Protein AF-A0A1V9W5W2-F1 (afdb_monomer_lite)

pLDDT: mean 71.21, std 18.18, range [30.66, 94.5]

Structure (mmCIF, N/CA/C/O backbone):
data_AF-A0A1V9W5W2-F1
#
_entry.id   AF-A0A1V9W5W2-F1
#
loop_
_atom_site.group_PDB
_atom_site.id
_atom_site.type_symbol
_atom_site.label_atom_id
_atom_site.label_alt_id
_atom_site.label_comp_id
_atom_site.label_asym_id
_atom_site.label_entity_id
_atom_site.label_seq_id
_atom_site.pdbx_PDB_ins_code
_atom_site.Cartn_x
_atom_site.Cartn_y
_atom_site.Cartn_z
_atom_site.occupancy
_atom_site.B_iso_or_equiv
_atom_site.auth_seq_id
_atom_site.auth_comp_id
_atom_site.auth_asym_id
_atom_site.auth_atom_id
_atom_site.pdbx_PDB_model_num
ATOM 1 N N . LYS A 1 1 ? -8.951 -20.484 -15.168 1.00 40.19 1 LYS A N 1
ATOM 2 C CA . LYS A 1 1 ? -9.036 -19.098 -14.652 1.00 40.19 1 LYS A CA 1
ATOM 3 C C . LYS A 1 1 ? -7.764 -18.904 -13.852 1.00 40.19 1 LYS A C 1
ATOM 5 O O . LYS A 1 1 ? -7.570 -19.690 -12.942 1.00 40.19 1 LYS A O 1
ATOM 10 N N . ILE A 1 2 ? -6.865 -18.022 -14.279 1.00 30.66 2 ILE A N 1
ATOM 11 C CA . ILE A 1 2 ? -5.652 -17.727 -13.509 1.00 30.66 2 ILE A CA 1
ATOM 12 C C . ILE A 1 2 ? -6.111 -16.746 -12.433 1.00 30.66 2 ILE A C 1
ATOM 14 O O . ILE A 1 2 ? -6.513 -15.629 -12.756 1.00 30.66 2 ILE A O 1
ATOM 18 N N . GLU A 1 3 ? -6.234 -17.235 -11.204 1.00 37.56 3 GLU A N 1
ATOM 19 C CA . GLU A 1 3 ? -6.438 -16.393 -10.030 1.00 37.56 3 GLU A CA 1
ATOM 20 C C . GLU A 1 3 ? -5.098 -15.707 -9.777 1.00 37.56 3 GLU A C 1
ATOM 22 O O . GLU A 1 3 ? -4.094 -16.379 -9.567 1.00 37.56 3 GLU A O 1
ATOM 27 N N . ASN A 1 4 ? -5.052 -14.383 -9.934 1.00 35.22 4 ASN A N 1
ATOM 28 C CA . ASN A 1 4 ? -3.855 -13.619 -9.606 1.00 35.22 4 ASN A CA 1
ATOM 29 C C . ASN A 1 4 ? -3.662 -13.718 -8.088 1.00 35.22 4 ASN A C 1
ATOM 31 O O . ASN A 1 4 ? -4.513 -13.227 -7.346 1.00 35.22 4 ASN A O 1
ATOM 35 N N . GLU A 1 5 ? -2.587 -14.379 -7.655 1.00 39.69 5 GLU A N 1
ATOM 36 C CA . GLU A 1 5 ? -2.135 -14.389 -6.262 1.00 39.69 5 GLU A CA 1
ATOM 37 C C . GLU A 1 5 ? -1.922 -12.948 -5.790 1.00 39.69 5 GLU A C 1
ATOM 39 O O . GLU A 1 5 ? -1.398 -12.105 -6.524 1.00 39.69 5 GLU A O 1
ATOM 44 N N . VAL A 1 6 ? -2.402 -12.649 -4.585 1.00 38.34 6 VAL A N 1
ATOM 45 C CA . VAL A 1 6 ? -2.363 -11.306 -4.015 1.00 38.34 6 VAL A CA 1
ATOM 46 C C . VAL A 1 6 ? -1.529 -11.340 -2.738 1.00 38.34 6 VAL A C 1
ATOM 48 O O . VAL A 1 6 ? -1.935 -11.953 -1.753 1.00 38.34 6 VAL A O 1
ATOM 51 N N . ASP A 1 7 ? -0.377 -10.670 -2.753 1.00 38.88 7 ASP A N 1
ATOM 52 C CA . ASP A 1 7 ? 0.564 -10.659 -1.630 1.00 38.88 7 ASP A CA 1
ATOM 53 C C . ASP A 1 7 ? 0.153 -9.646 -0.535 1.00 38.88 7 ASP A C 1
ATOM 55 O O . ASP A 1 7 ? -0.179 -8.493 -0.844 1.00 38.88 7 ASP A O 1
ATOM 59 N N . PRO A 1 8 ? 0.178 -10.024 0.758 1.00 35.69 8 PRO A N 1
ATOM 60 C CA . PRO A 1 8 ? -0.113 -9.119 1.871 1.00 35.69 8 PRO A CA 1
ATOM 61 C C . PRO A 1 8 ? 1.013 -8.151 2.232 1.00 35.69 8 PRO A C 1
ATOM 63 O O . PRO A 1 8 ? 2.184 -8.521 2.250 1.00 35.69 8 PRO A O 1
ATOM 66 N N . LEU A 1 9 ? 0.645 -6.935 2.656 1.00 55.38 9 LEU A N 1
ATOM 67 C CA . LEU A 1 9 ? 1.585 -5.907 3.121 1.00 55.38 9 LEU A CA 1
ATOM 68 C C . LEU A 1 9 ? 1.220 -5.355 4.489 1.00 55.38 9 LEU A C 1
ATOM 70 O O . LEU A 1 9 ? 0.064 -5.040 4.725 1.00 55.38 9 LEU A O 1
ATOM 74 N N . LEU A 1 10 ? 2.217 -5.129 5.342 1.00 43.12 10 LEU A N 1
ATOM 75 C CA . LEU A 1 10 ? 2.071 -4.611 6.706 1.00 43.12 10 LEU A CA 1
ATOM 76 C C . LEU A 1 10 ? 1.901 -3.081 6.752 1.00 43.12 10 LEU A C 1
ATOM 78 O O . LEU A 1 10 ? 2.676 -2.372 6.111 1.00 43.12 10 LEU A O 1
ATOM 82 N N . ILE A 1 11 ? 0.966 -2.566 7.562 1.00 47.69 11 ILE A N 1
ATOM 83 C CA . ILE A 1 11 ? 0.849 -1.132 7.886 1.00 47.69 11 ILE A CA 1
ATOM 84 C C . ILE A 1 11 ? 1.257 -0.872 9.345 1.00 47.69 11 ILE A C 1
ATOM 86 O O . ILE A 1 11 ? 0.614 -1.380 10.268 1.00 47.69 11 ILE A O 1
ATOM 90 N N . ILE A 1 12 ? 2.262 -0.013 9.551 1.00 45.22 12 ILE A N 1
ATOM 91 C CA . ILE A 1 12 ? 2.704 0.451 10.881 1.00 45.22 12 ILE A CA 1
ATOM 92 C C . ILE A 1 12 ? 2.407 1.952 11.040 1.00 45.22 12 ILE A C 1
ATOM 94 O O . ILE A 1 12 ? 2.628 2.731 10.109 1.00 45.22 12 ILE A O 1
ATOM 98 N N . ASP A 1 13 ? 1.935 2.353 12.225 1.00 39.09 13 ASP A N 1
ATOM 99 C CA . ASP A 1 13 ? 1.782 3.763 12.607 1.00 39.09 13 ASP A CA 1
ATOM 100 C C . ASP A 1 13 ? 3.154 4.430 12.800 1.00 39.09 13 ASP A C 1
ATOM 102 O O . ASP A 1 13 ? 3.980 3.963 13.588 1.00 39.09 13 ASP A O 1
ATOM 106 N N . SER A 1 14 ? 3.377 5.560 12.124 1.00 44.78 14 SER A N 1
ATOM 107 C CA . SER A 1 14 ? 4.511 6.452 12.381 1.00 44.78 14 SER A CA 1
ATOM 108 C C . SER A 1 14 ? 4.102 7.605 13.321 1.00 44.78 14 SER A C 1
ATOM 110 O O . SER A 1 14 ? 2.976 8.109 13.220 1.00 44.78 14 SER A O 1
ATOM 112 N N . PRO A 1 15 ? 5.009 8.088 14.200 1.00 48.03 15 PRO A N 1
ATOM 113 C CA . PRO A 1 15 ? 4.801 9.296 15.012 1.00 48.03 15 PRO A CA 1
ATOM 114 C C . PRO A 1 15 ? 4.407 10.541 14.196 1.00 48.03 15 PRO A C 1
ATOM 116 O O . PRO A 1 15 ? 3.811 11.476 14.732 1.00 48.03 15 PRO A O 1
ATOM 119 N N . ASP A 1 16 ? 4.683 10.532 12.892 1.00 56.94 16 ASP A N 1
ATOM 120 C CA . ASP A 1 16 ? 4.574 11.681 11.996 1.00 56.94 16 ASP A CA 1
ATOM 121 C C . ASP A 1 16 ? 3.221 11.747 11.253 1.00 56.94 16 ASP A C 1
ATOM 123 O O . ASP A 1 16 ? 3.095 12.448 10.251 1.00 56.94 16 ASP A O 1
ATOM 127 N N . LYS A 1 17 ? 2.189 11.026 11.729 1.00 56.44 17 LYS A N 1
ATOM 128 C CA . LYS A 1 17 ? 0.846 10.915 11.105 1.00 56.44 17 LYS A CA 1
ATOM 129 C C . LYS A 1 17 ? 0.844 10.303 9.695 1.00 56.44 17 LYS A C 1
ATOM 131 O O . LYS A 1 17 ? -0.052 10.588 8.900 1.00 56.44 17 LYS A O 1
ATOM 136 N N . THR A 1 18 ? 1.825 9.461 9.389 1.00 46.34 18 THR A N 1
ATOM 137 C CA . THR A 1 18 ? 1.936 8.735 8.115 1.00 46.34 18 THR A CA 1
ATOM 138 C C . THR A 1 18 ? 1.890 7.224 8.352 1.00 46.34 18 THR A C 1
ATOM 140 O O . THR A 1 18 ? 2.148 6.752 9.459 1.00 46.34 18 THR A O 1
ATOM 143 N N . LEU A 1 19 ? 1.513 6.465 7.322 1.00 49.94 19 LEU A N 1
ATOM 144 C CA . LEU A 1 19 ? 1.463 5.001 7.340 1.00 49.94 19 LEU A CA 1
ATOM 145 C C . LEU A 1 19 ? 2.585 4.460 6.446 1.00 49.94 19 LEU A C 1
ATOM 147 O O . LEU A 1 19 ? 2.662 4.862 5.287 1.00 49.94 19 LEU A O 1
ATOM 151 N N . SER A 1 20 ? 3.426 3.558 6.962 1.00 45.97 20 SER A N 1
ATOM 152 C CA . SER A 1 20 ? 4.524 2.936 6.197 1.00 45.97 20 SER A CA 1
ATOM 153 C C . SER A 1 20 ? 4.200 1.496 5.799 1.00 45.97 20 SER A C 1
ATOM 155 O O . SER A 1 20 ? 3.661 0.740 6.604 1.00 45.97 20 SER A O 1
ATOM 157 N N . ILE A 1 21 ? 4.578 1.125 4.569 1.00 53.25 21 ILE A N 1
ATOM 158 C CA . ILE A 1 21 ? 4.328 -0.180 3.935 1.00 53.25 21 ILE A CA 1
ATOM 159 C C . ILE A 1 21 ? 5.673 -0.867 3.661 1.00 53.25 21 ILE A C 1
ATOM 161 O O . ILE A 1 21 ? 6.525 -0.278 2.991 1.00 53.25 21 ILE A O 1
ATOM 165 N N . MET A 1 22 ? 5.880 -2.098 4.139 1.00 53.66 22 MET A N 1
ATOM 166 C CA . MET A 1 22 ? 7.047 -2.910 3.761 1.00 53.66 22 MET A CA 1
ATOM 167 C C . MET A 1 22 ? 6.788 -4.417 3.943 1.00 53.66 22 MET A C 1
ATOM 169 O O . MET A 1 22 ? 6.025 -4.792 4.825 1.00 53.66 22 MET A O 1
ATOM 173 N N . TYR A 1 23 ? 7.497 -5.223 3.138 1.00 50.81 23 TYR A N 1
ATOM 174 C CA . TYR A 1 23 ? 7.571 -6.694 3.022 1.00 50.81 23 TYR A CA 1
ATOM 175 C C . TYR A 1 23 ? 6.731 -7.303 1.893 1.00 50.81 23 TYR A C 1
ATOM 177 O O . TYR A 1 23 ? 5.530 -7.101 1.827 1.00 50.81 23 TYR A O 1
ATOM 185 N N . ILE A 1 24 ? 7.407 -8.059 1.022 1.00 51.31 24 ILE A N 1
ATOM 186 C CA . ILE A 1 24 ? 6.809 -9.011 0.078 1.00 51.31 24 ILE A CA 1
ATOM 187 C C . ILE A 1 24 ? 6.771 -10.346 0.824 1.00 51.31 24 ILE A C 1
ATOM 189 O O . ILE A 1 24 ? 7.815 -10.794 1.306 1.00 51.31 24 ILE A O 1
ATOM 193 N N . ALA A 1 25 ? 5.595 -10.948 0.973 1.00 52.47 25 ALA A N 1
ATOM 194 C CA . ALA A 1 25 ? 5.428 -12.221 1.662 1.00 52.47 25 ALA A CA 1
ATOM 195 C C . ALA A 1 25 ? 4.401 -13.079 0.923 1.00 52.47 25 ALA A C 1
ATOM 197 O O . ALA A 1 25 ? 3.361 -12.569 0.529 1.00 52.47 25 ALA A O 1
ATOM 198 N N . HIS A 1 26 ? 4.682 -14.374 0.783 1.00 52.69 26 HIS A N 1
ATOM 199 C CA . HIS A 1 26 ? 3.726 -15.364 0.285 1.00 52.69 26 HIS A CA 1
ATOM 200 C C . HIS A 1 26 ? 3.007 -16.021 1.469 1.00 52.69 26 HIS A C 1
ATOM 202 O O . HIS A 1 26 ? 3.627 -16.285 2.505 1.00 52.69 26 HIS A O 1
ATOM 208 N N . SER A 1 27 ? 1.702 -16.264 1.340 1.00 55.78 27 SER A N 1
ATOM 209 C CA . SER A 1 27 ? 0.910 -16.990 2.336 1.00 55.78 27 SER A CA 1
ATOM 210 C C . SER A 1 27 ? -0.127 -17.867 1.647 1.00 55.78 27 SER A C 1
ATOM 212 O O . SER A 1 27 ? -0.948 -17.373 0.883 1.00 55.78 27 SER A O 1
ATOM 214 N N . GLU A 1 28 ? -0.150 -19.158 1.984 1.00 57.28 28 GLU A N 1
ATOM 215 C CA . GLU A 1 28 ? -1.211 -20.079 1.545 1.00 57.28 28 GLU A CA 1
ATOM 216 C C . GLU A 1 28 ? -2.565 -19.799 2.227 1.00 57.28 28 GLU A C 1
ATOM 218 O O . GLU A 1 28 ? -3.605 -20.275 1.777 1.00 57.28 28 GLU A O 1
ATOM 223 N N . ASN A 1 29 ? -2.562 -19.031 3.322 1.00 66.94 29 ASN A N 1
ATOM 224 C CA . ASN A 1 29 ? -3.755 -18.680 4.092 1.00 66.94 29 ASN A CA 1
ATOM 225 C C . ASN A 1 29 ? -4.104 -17.195 3.951 1.00 66.94 29 ASN A C 1
ATOM 227 O O . ASN A 1 29 ? -3.228 -16.368 3.685 1.00 66.94 29 ASN A O 1
ATOM 231 N N . GLU A 1 30 ? -5.373 -16.855 4.208 1.00 64.50 30 GLU A N 1
ATOM 232 C CA . GLU A 1 30 ? -5.834 -15.465 4.206 1.00 64.50 30 GLU A CA 1
ATOM 233 C C . GLU A 1 30 ? -4.983 -14.615 5.173 1.00 64.50 30 GLU A C 1
ATOM 235 O O . GLU A 1 30 ? -4.817 -14.988 6.342 1.00 64.50 30 GLU A O 1
ATOM 240 N N . PRO A 1 31 ? -4.406 -13.495 4.709 1.00 65.44 31 PRO A N 1
ATOM 241 C CA . PRO A 1 31 ? -3.512 -12.701 5.533 1.00 65.44 31 PRO A CA 1
ATOM 242 C C . PRO A 1 31 ? -4.235 -12.089 6.732 1.00 65.44 31 PRO A C 1
ATOM 244 O O . PRO A 1 31 ? -5.203 -11.348 6.574 1.00 65.44 31 PRO A O 1
ATOM 247 N N . ASN A 1 32 ? -3.730 -12.349 7.937 1.00 59.91 32 ASN A N 1
ATOM 248 C CA . ASN A 1 32 ? -4.283 -11.793 9.169 1.00 59.91 32 ASN A CA 1
ATOM 249 C C . ASN A 1 32 ? -3.264 -10.845 9.826 1.00 59.91 32 ASN A C 1
ATOM 251 O O . ASN A 1 32 ? -2.149 -11.287 10.123 1.00 59.91 32 ASN A O 1
ATOM 255 N N . PRO A 1 33 ? -3.600 -9.565 10.074 1.00 63.22 33 PRO A N 1
ATOM 256 C CA . PRO A 1 33 ? -2.668 -8.650 10.718 1.00 63.22 33 PRO A CA 1
ATOM 257 C C . PRO A 1 33 ? -2.336 -9.122 12.147 1.00 63.22 33 PRO A C 1
ATOM 259 O O . PRO A 1 33 ? -3.219 -9.551 12.895 1.00 63.22 33 PRO A O 1
ATOM 262 N N . SER A 1 34 ? -1.058 -9.046 12.536 1.00 63.28 34 SER A N 1
ATOM 263 C CA . SER A 1 34 ? -0.625 -9.325 13.913 1.00 63.28 34 SER A CA 1
ATOM 264 C C . SER A 1 34 ? -1.090 -8.223 14.875 1.00 63.28 34 SER A C 1
ATOM 266 O O . SER A 1 34 ? -1.549 -7.164 14.450 1.00 63.28 34 SER A O 1
ATOM 268 N N . SER A 1 35 ? -0.936 -8.430 16.186 1.00 57.03 35 SER A N 1
ATOM 269 C CA . SER A 1 35 ? -1.365 -7.480 17.228 1.00 57.03 35 SER A CA 1
ATOM 270 C C . SER A 1 35 ? -0.723 -6.087 17.150 1.00 57.03 35 SER A C 1
ATOM 272 O O . SER A 1 35 ? -1.249 -5.148 17.735 1.00 57.03 35 SER A O 1
ATOM 274 N N . GLU A 1 36 ? 0.390 -5.933 16.433 1.00 57.34 36 GLU A N 1
ATOM 275 C CA . GLU A 1 36 ? 1.080 -4.645 16.245 1.00 57.34 36 GLU A CA 1
ATOM 276 C C . GLU A 1 36 ? 0.685 -3.942 14.935 1.00 57.34 36 GLU A C 1
ATOM 278 O O . GLU A 1 36 ? 1.054 -2.792 14.700 1.00 57.34 36 GLU A O 1
ATOM 283 N N . THR A 1 37 ? -0.076 -4.622 14.074 1.00 65.88 37 THR A N 1
ATOM 284 C CA . THR A 1 37 ? -0.415 -4.160 12.727 1.00 65.88 37 THR A CA 1
ATOM 285 C C . THR A 1 37 ? -1.882 -3.772 12.652 1.00 65.88 37 THR A C 1
ATOM 287 O O . THR A 1 37 ? -2.774 -4.583 12.889 1.00 65.88 37 THR A O 1
ATOM 290 N N . LYS A 1 38 ? -2.152 -2.524 12.260 1.00 73.75 38 LYS A N 1
ATOM 291 C CA . LYS A 1 38 ? -3.526 -1.995 12.200 1.00 73.75 38 LYS A CA 1
ATOM 292 C C . LYS A 1 38 ? -4.287 -2.404 10.942 1.00 73.75 38 LYS A C 1
ATOM 294 O O . LYS A 1 38 ? -5.519 -2.372 10.919 1.00 73.75 38 LYS A O 1
ATOM 299 N N . GLY A 1 39 ? -3.565 -2.800 9.904 1.00 79.81 39 GLY A N 1
ATOM 300 C CA . GLY A 1 39 ? -4.149 -3.361 8.701 1.00 79.81 39 GLY A CA 1
ATOM 301 C C . GLY A 1 39 ? -3.104 -3.817 7.700 1.00 79.81 39 GLY A C 1
ATOM 302 O O . GLY A 1 39 ? -1.913 -3.554 7.865 1.00 79.81 39 GLY A O 1
ATOM 303 N N . LEU A 1 40 ? -3.581 -4.493 6.664 1.00 82.31 40 LEU A N 1
ATOM 304 C CA . LEU A 1 40 ? -2.810 -4.919 5.519 1.00 82.31 40 LEU A CA 1
ATOM 305 C C . LEU A 1 40 ? -3.367 -4.282 4.252 1.00 82.31 40 LEU A C 1
ATOM 307 O O . LEU A 1 40 ? -4.585 -4.254 4.069 1.00 82.31 40 LEU A O 1
ATOM 311 N N . LEU A 1 41 ? -2.486 -3.800 3.378 1.00 85.81 41 LEU A N 1
ATOM 312 C CA . LEU A 1 41 ? -2.843 -3.495 1.990 1.00 85.81 41 LEU A CA 1
ATOM 313 C C . LEU A 1 41 ? -2.334 -4.623 1.110 1.00 85.81 41 LEU A C 1
ATOM 315 O O . LEU A 1 41 ? -1.286 -5.196 1.376 1.00 85.81 41 LEU A O 1
ATOM 319 N N . LEU A 1 42 ? -3.075 -4.944 0.069 1.00 84.56 42 LEU A N 1
ATOM 320 C CA . LEU A 1 42 ? -2.730 -6.000 -0.862 1.00 84.56 42 LEU A CA 1
ATOM 321 C C . LEU A 1 42 ? -2.512 -5.339 -2.222 1.00 84.56 42 LEU A C 1
ATOM 323 O O . LEU A 1 42 ? -3.473 -4.987 -2.907 1.00 84.56 42 LEU A O 1
ATOM 327 N N . LEU A 1 43 ? -1.251 -5.062 -2.564 1.00 86.19 43 LEU A N 1
ATOM 328 C CA . LEU A 1 43 ? -0.927 -4.218 -3.716 1.00 86.19 43 LEU A CA 1
ATOM 329 C C . LEU A 1 43 ? -0.548 -5.050 -4.932 1.00 86.19 43 LEU A C 1
ATOM 331 O O . LEU A 1 43 ? 0.440 -5.779 -4.937 1.00 86.19 43 LEU A O 1
ATOM 335 N N . SER A 1 44 ? -1.275 -4.819 -6.015 1.00 84.62 44 SER A N 1
ATOM 336 C CA . SER A 1 44 ? -0.809 -5.145 -7.354 1.00 84.62 44 SER A CA 1
ATOM 337 C C . SER A 1 44 ? 0.299 -4.184 -7.806 1.00 84.62 44 SER A C 1
ATOM 339 O O . SER A 1 44 ? 0.472 -3.087 -7.267 1.00 84.62 44 SER A O 1
ATOM 341 N N . VAL A 1 45 ? 0.996 -4.533 -8.890 1.00 82.69 45 VAL A N 1
ATOM 342 C CA . VAL A 1 45 ? 1.965 -3.637 -9.553 1.00 82.69 45 VAL A CA 1
ATOM 343 C C . VAL A 1 45 ? 1.340 -2.279 -9.909 1.00 82.69 45 VAL A C 1
ATOM 345 O O . VAL A 1 45 ? 1.983 -1.238 -9.758 1.00 82.69 45 VAL A O 1
ATOM 348 N N . SER A 1 46 ? 0.073 -2.262 -10.340 1.00 85.94 46 SER A N 1
ATOM 349 C CA . SER A 1 46 ? -0.660 -1.020 -10.615 1.00 85.94 46 SER A CA 1
ATOM 350 C C . SER A 1 46 ? -0.899 -0.183 -9.362 1.00 85.94 46 SER A C 1
ATOM 352 O O . SER A 1 46 ? -0.781 1.041 -9.427 1.00 85.94 46 SER A O 1
ATOM 354 N N . ASP A 1 47 ? -1.182 -0.818 -8.225 1.00 89.88 47 ASP A N 1
ATOM 355 C CA . ASP A 1 47 ? -1.402 -0.103 -6.969 1.00 89.88 47 ASP A CA 1
ATOM 356 C C . ASP A 1 47 ? -0.102 0.511 -6.446 1.00 89.88 47 ASP A C 1
ATOM 358 O O . ASP A 1 47 ? -0.090 1.673 -6.041 1.00 89.88 47 ASP A O 1
ATOM 362 N N . ILE A 1 48 ? 1.012 -0.227 -6.540 1.00 87.31 48 ILE A N 1
ATOM 363 C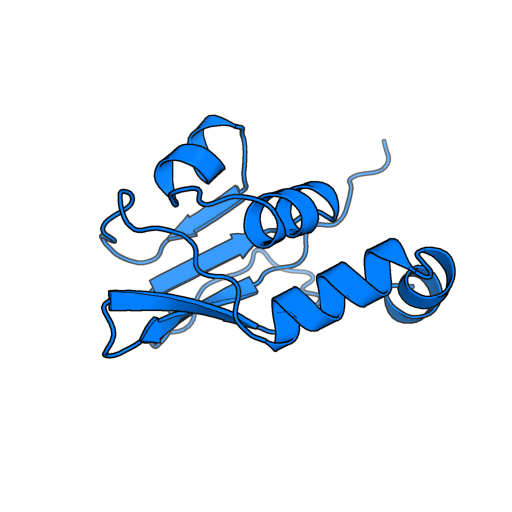 CA . ILE A 1 48 ? 2.353 0.284 -6.220 1.00 87.31 48 ILE A CA 1
ATOM 364 C C . ILE A 1 48 ? 2.655 1.511 -7.084 1.00 87.31 48 ILE A C 1
ATOM 366 O O . ILE A 1 48 ? 3.045 2.560 -6.570 1.00 87.31 48 ILE A O 1
ATOM 370 N N . SER A 1 49 ? 2.425 1.415 -8.399 1.00 87.56 49 SER A N 1
ATOM 371 C CA . SER A 1 49 ? 2.638 2.544 -9.306 1.00 87.56 49 SER A CA 1
ATOM 372 C C . SER A 1 49 ? 1.779 3.750 -8.931 1.00 87.56 49 SER A C 1
ATOM 374 O O . SER A 1 49 ? 2.246 4.883 -9.049 1.00 87.56 49 SER A O 1
ATOM 376 N N . LEU A 1 50 ? 0.533 3.542 -8.510 1.00 90.25 50 LEU A N 1
ATOM 377 C CA . LEU A 1 50 ? -0.361 4.626 -8.124 1.00 90.25 50 LEU A CA 1
ATOM 378 C C . LEU A 1 50 ? 0.110 5.314 -6.838 1.00 90.25 50 LEU A C 1
ATOM 380 O O . LEU A 1 50 ? 0.324 6.525 -6.855 1.00 90.25 50 LEU A O 1
ATOM 384 N N . ILE A 1 51 ? 0.312 4.545 -5.764 1.00 91.00 51 ILE A N 1
ATOM 385 C CA . ILE A 1 51 ? 0.720 5.058 -4.447 1.00 91.00 51 ILE A CA 1
ATOM 386 C C . ILE A 1 51 ? 2.070 5.780 -4.540 1.00 91.00 51 ILE A C 1
ATOM 388 O O . ILE A 1 51 ? 2.278 6.803 -3.897 1.00 91.00 51 ILE A O 1
ATOM 392 N N . CYS A 1 52 ? 2.990 5.291 -5.376 1.00 90.69 52 CYS A N 1
ATOM 393 C CA . CYS A 1 52 ? 4.304 5.909 -5.549 1.00 90.69 52 CYS A CA 1
ATOM 394 C C . CYS A 1 52 ? 4.336 7.100 -6.517 1.00 90.69 52 CYS A C 1
ATOM 396 O O . CYS A 1 52 ? 5.380 7.740 -6.633 1.00 90.69 52 CYS A O 1
ATOM 398 N N . SER A 1 53 ? 3.252 7.393 -7.242 1.00 89.50 53 SER A N 1
ATOM 399 C CA . SER A 1 53 ? 3.222 8.490 -8.226 1.00 89.50 53 SER A CA 1
ATOM 400 C C . SER A 1 53 ? 2.256 9.617 -7.883 1.00 89.50 53 SER A C 1
ATOM 402 O O . SER A 1 53 ? 2.345 10.686 -8.489 1.00 89.50 53 SER A O 1
ATOM 404 N N . LYS A 1 54 ? 1.329 9.396 -6.946 1.00 91.12 54 LYS A N 1
ATOM 405 C CA . LYS A 1 54 ? 0.283 10.352 -6.582 1.00 91.12 54 LYS A CA 1
ATOM 406 C C . LYS A 1 54 ? 0.008 10.307 -5.088 1.00 91.12 54 LYS A C 1
ATOM 408 O O . LYS A 1 54 ? 0.052 9.246 -4.476 1.00 91.12 54 LYS A O 1
ATOM 413 N N . GLU A 1 55 ? -0.366 11.452 -4.533 1.00 91.31 55 GLU A N 1
ATOM 414 C CA . GLU A 1 55 ? -0.955 11.511 -3.199 1.00 91.31 55 GLU A CA 1
ATOM 415 C C . GLU A 1 55 ? -2.384 10.965 -3.268 1.00 91.31 55 GLU A C 1
ATOM 417 O O . GLU A 1 55 ? -3.251 11.548 -3.923 1.00 91.31 55 GLU A O 1
ATOM 422 N N . ILE A 1 56 ? -2.617 9.823 -2.623 1.00 93.00 56 ILE A N 1
ATOM 423 C CA . ILE A 1 56 ? -3.942 9.212 -2.491 1.00 93.00 56 ILE A CA 1
ATOM 424 C C . ILE A 1 56 ? -4.199 8.869 -1.029 1.00 93.00 56 ILE A C 1
ATOM 426 O O . ILE A 1 56 ? -3.268 8.548 -0.287 1.00 93.00 56 ILE A O 1
ATOM 430 N N . THR A 1 57 ? -5.458 8.898 -0.610 1.00 92.38 57 THR A N 1
ATOM 431 C CA . THR A 1 57 ? -5.846 8.428 0.723 1.00 92.38 57 THR A CA 1
ATOM 432 C C . THR A 1 57 ? -6.106 6.922 0.740 1.00 92.38 57 THR A C 1
ATOM 434 O O . THR A 1 57 ? -6.315 6.293 -0.303 1.00 92.38 57 THR A O 1
ATOM 437 N N . LEU A 1 58 ? -6.163 6.326 1.936 1.00 90.00 58 LEU A N 1
ATOM 438 C CA . LEU A 1 58 ? -6.636 4.944 2.090 1.00 90.00 58 LEU A CA 1
ATOM 439 C C . LEU A 1 58 ? -8.068 4.780 1.549 1.00 90.00 58 LEU A C 1
ATOM 441 O O . LEU A 1 58 ? -8.410 3.743 0.981 1.00 90.00 58 LEU A O 1
ATOM 445 N N . ASN A 1 59 ? -8.910 5.804 1.697 1.00 93.19 59 ASN A N 1
ATOM 446 C CA . ASN A 1 59 ? -10.268 5.789 1.171 1.00 93.19 59 ASN A CA 1
ATOM 447 C C . ASN A 1 59 ? -10.288 5.797 -0.367 1.00 93.19 59 ASN A C 1
ATOM 449 O O . ASN A 1 59 ? -11.076 5.068 -0.966 1.00 93.19 59 ASN A O 1
ATOM 453 N N . ASP A 1 60 ? -9.406 6.566 -1.009 1.00 94.50 60 ASP A N 1
ATOM 454 C CA . ASP A 1 60 ? -9.276 6.574 -2.472 1.00 94.50 60 ASP A CA 1
ATOM 455 C C . ASP A 1 60 ? -8.846 5.204 -2.993 1.00 94.50 60 ASP A C 1
ATOM 457 O O . ASP A 1 60 ? -9.485 4.672 -3.900 1.00 94.50 60 ASP A O 1
ATOM 461 N N . TYR A 1 61 ? -7.838 4.598 -2.354 1.00 92.19 61 TYR A N 1
ATOM 462 C CA . TYR A 1 61 ? -7.363 3.251 -2.676 1.00 92.19 61 TYR A CA 1
ATOM 463 C C . TYR A 1 61 ? -8.476 2.192 -2.579 1.00 92.19 61 TYR A C 1
ATOM 465 O O . TYR A 1 61 ? -8.637 1.370 -3.479 1.00 92.19 61 TYR A O 1
ATOM 473 N N . ILE A 1 62 ? -9.306 2.236 -1.533 1.00 91.88 62 ILE A N 1
ATOM 474 C CA . ILE A 1 62 ? -10.426 1.293 -1.379 1.00 91.88 62 ILE A CA 1
ATOM 475 C C . ILE A 1 62 ? -11.525 1.560 -2.422 1.00 91.88 62 ILE A C 1
ATOM 477 O O . ILE A 1 62 ? -12.072 0.621 -3.000 1.00 91.88 62 ILE A O 1
ATOM 481 N N . LYS A 1 63 ? -11.853 2.830 -2.705 1.00 94.19 63 LYS A N 1
ATOM 482 C CA . LYS A 1 63 ? -12.916 3.205 -3.661 1.00 94.19 63 LYS A CA 1
ATOM 483 C C . LYS A 1 63 ? -12.639 2.746 -5.089 1.00 94.19 63 LYS A C 1
ATOM 485 O O . LYS A 1 63 ? -13.582 2.466 -5.822 1.00 94.19 63 LYS A O 1
ATOM 490 N N . GLN A 1 64 ? -11.372 2.664 -5.481 1.00 90.62 64 GLN A N 1
ATOM 491 C CA . GLN A 1 64 ? -10.965 2.155 -6.794 1.00 90.62 64 GLN A CA 1
ATOM 492 C C . GLN A 1 64 ? -10.842 0.620 -6.849 1.00 90.62 64 GLN A C 1
ATOM 494 O O . GLN A 1 64 ? -10.396 0.088 -7.862 1.00 90.62 64 GLN A O 1
ATOM 499 N N . GLY A 1 65 ? -11.234 -0.092 -5.786 1.00 90.75 65 GLY A N 1
ATOM 500 C CA . GLY A 1 65 ? -11.208 -1.556 -5.724 1.00 90.75 65 GLY A CA 1
ATOM 501 C C . GLY A 1 65 ? -9.947 -2.156 -5.100 1.00 90.75 65 GLY A C 1
ATOM 502 O O . GLY A 1 65 ? -9.758 -3.365 -5.194 1.00 90.75 65 GLY A O 1
ATOM 503 N N . GLY A 1 66 ? -9.099 -1.344 -4.463 1.00 89.38 66 GLY A N 1
ATOM 504 C CA . GLY A 1 66 ? -7.947 -1.821 -3.707 1.00 89.38 66 GLY A CA 1
ATOM 505 C C . GLY A 1 66 ? -8.349 -2.695 -2.516 1.00 89.38 66 GLY A C 1
ATOM 506 O O . GLY A 1 66 ? -9.359 -2.446 -1.849 1.00 89.38 66 GLY A O 1
ATOM 507 N N . MET A 1 67 ? -7.549 -3.722 -2.239 1.00 89.19 67 MET A N 1
ATOM 508 C CA . MET A 1 67 ? -7.801 -4.685 -1.171 1.00 89.19 67 MET A CA 1
ATOM 509 C C . MET A 1 67 ? -7.098 -4.256 0.120 1.00 89.19 67 MET A C 1
ATOM 511 O O . MET A 1 67 ? -5.877 -4.123 0.177 1.00 89.19 67 MET A O 1
ATOM 515 N N . ALA A 1 68 ? -7.886 -4.049 1.176 1.00 87.81 68 ALA A N 1
ATOM 516 C CA . ALA A 1 68 ? -7.390 -3.687 2.497 1.00 87.81 68 ALA A CA 1
ATOM 517 C C . ALA A 1 68 ? -8.059 -4.544 3.581 1.00 87.81 68 ALA A C 1
ATOM 519 O O . ALA A 1 68 ? -9.288 -4.585 3.669 1.00 87.81 68 ALA A O 1
ATOM 520 N N . ILE A 1 69 ? -7.257 -5.178 4.434 1.00 85.94 69 ILE A N 1
ATOM 521 C CA . ILE A 1 69 ? -7.704 -5.965 5.591 1.00 85.94 69 ILE A CA 1
ATOM 522 C C . ILE A 1 69 ? -7.385 -5.150 6.842 1.00 85.94 69 ILE A C 1
ATOM 524 O O . ILE A 1 69 ? -6.222 -4.912 7.133 1.00 85.94 69 ILE A O 1
ATOM 528 N N . LEU A 1 70 ? -8.387 -4.670 7.578 1.00 83.88 70 LEU A N 1
ATOM 529 C CA . LEU A 1 70 ? -8.179 -3.759 8.713 1.00 83.88 70 LEU A CA 1
ATOM 530 C C . LEU A 1 70 ? -8.603 -4.431 10.023 1.00 83.88 70 LEU A C 1
ATOM 532 O O . LEU A 1 70 ? -9.727 -4.921 10.109 1.00 83.88 70 LEU A O 1
ATOM 536 N N . ASN A 1 71 ? -7.744 -4.394 11.047 1.00 73.88 71 ASN A N 1
ATOM 537 C CA . ASN A 1 71 ? -8.037 -4.976 12.366 1.00 73.88 71 ASN A CA 1
ATOM 538 C C . ASN A 1 71 ? -8.690 -3.983 13.336 1.00 73.88 71 ASN A C 1
ATOM 540 O O . ASN A 1 71 ? -9.347 -4.390 14.291 1.00 73.88 71 ASN A O 1
ATOM 544 N N . GLU A 1 72 ? -8.544 -2.678 13.097 1.00 71.31 72 GLU A N 1
ATOM 545 C CA . GLU A 1 72 ? -9.077 -1.631 13.970 1.00 71.31 72 GLU A CA 1
ATOM 546 C C . GLU A 1 72 ? -9.642 -0.442 13.180 1.00 71.31 72 GLU A C 1
ATOM 548 O O . GLU A 1 72 ? -9.463 -0.307 11.965 1.00 71.31 72 GLU A O 1
ATOM 553 N N . LYS A 1 73 ? -10.327 0.470 13.885 1.00 73.88 73 LYS A N 1
ATOM 554 C CA . LYS A 1 73 ? -10.738 1.755 13.308 1.00 73.88 73 LYS A CA 1
ATOM 555 C C . LYS A 1 73 ? -9.502 2.600 12.995 1.00 73.88 73 LYS A C 1
ATOM 557 O O . LYS A 1 73 ? -8.852 3.119 13.895 1.00 73.88 73 LYS A O 1
ATOM 562 N N . MET A 1 74 ? -9.246 2.795 11.707 1.00 77.56 74 MET A N 1
ATOM 563 C CA . MET A 1 74 ? -8.200 3.674 11.186 1.00 77.56 74 MET A CA 1
ATOM 564 C C . MET A 1 74 ? -8.823 4.903 10.509 1.00 77.56 74 MET A C 1
ATOM 566 O O . MET A 1 74 ? -9.907 4.813 9.924 1.00 77.56 74 MET A O 1
ATOM 570 N N . ASN A 1 75 ? -8.146 6.054 10.569 1.00 81.38 75 ASN A N 1
ATOM 571 C CA . ASN A 1 75 ? -8.555 7.228 9.800 1.00 81.38 75 ASN A CA 1
ATOM 572 C C . ASN A 1 75 ? -8.205 7.027 8.318 1.00 81.38 75 ASN A C 1
ATOM 574 O O . ASN A 1 75 ? -7.047 7.148 7.926 1.00 81.38 75 ASN A O 1
ATOM 578 N N . LYS A 1 76 ? -9.218 6.731 7.498 1.00 86.19 76 LYS A N 1
ATOM 579 C CA . LYS A 1 76 ? -9.044 6.418 6.072 1.00 86.19 76 LYS A CA 1
ATOM 580 C C . LYS A 1 76 ? -8.785 7.641 5.190 1.00 86.19 76 LYS A C 1
ATOM 582 O O . LYS A 1 76 ? -8.434 7.473 4.029 1.00 86.19 76 LYS A O 1
ATOM 587 N N . GLU A 1 77 ? -8.941 8.846 5.729 1.00 88.44 77 GLU A N 1
ATOM 588 C CA . GLU A 1 77 ? -8.694 10.099 5.006 1.00 88.44 77 GLU A CA 1
ATOM 589 C C . GLU A 1 77 ? -7.212 10.516 5.044 1.00 88.44 77 GLU A C 1
ATOM 591 O O . GLU A 1 77 ? -6.842 11.548 4.493 1.00 88.44 77 GLU A O 1
ATOM 596 N N . LEU A 1 78 ? -6.349 9.737 5.709 1.00 84.06 78 LEU A N 1
ATOM 597 C CA . LEU A 1 78 ? -4.905 9.961 5.692 1.00 84.06 78 LEU A CA 1
ATOM 598 C C . LEU A 1 78 ? -4.293 9.520 4.359 1.00 84.06 78 LEU A C 1
ATOM 600 O O . LEU A 1 78 ? -4.719 8.526 3.765 1.00 84.06 78 LEU A O 1
ATOM 604 N N . ILE A 1 79 ? -3.267 10.258 3.927 1.00 87.62 79 ILE A N 1
ATOM 605 C CA . ILE A 1 79 ? -2.493 9.973 2.716 1.00 87.62 79 ILE A CA 1
ATOM 606 C C . ILE A 1 79 ? -1.659 8.705 2.929 1.00 87.62 79 ILE A C 1
ATOM 608 O O . ILE A 1 79 ? -0.994 8.544 3.956 1.00 87.62 79 ILE A O 1
ATOM 612 N N . LEU A 1 80 ? -1.677 7.816 1.937 1.00 88.38 80 LEU A N 1
ATOM 613 C CA . LEU A 1 80 ? -0.772 6.678 1.850 1.00 88.38 80 LEU A CA 1
ATOM 614 C C . LEU A 1 80 ? 0.605 7.179 1.409 1.00 88.38 80 LEU A C 1
ATOM 616 O O . LEU A 1 80 ? 0.843 7.407 0.225 1.00 88.38 80 LEU A O 1
ATOM 620 N N . GLN A 1 81 ? 1.507 7.364 2.37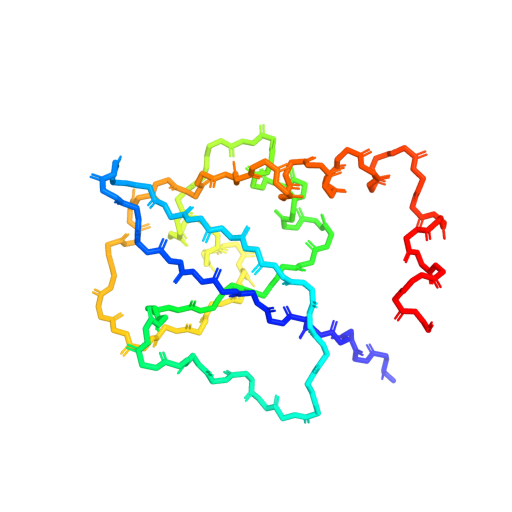0 1.00 84.44 81 GLN A N 1
ATOM 621 C CA . GLN A 1 81 ? 2.871 7.803 2.097 1.00 84.44 81 GLN A CA 1
ATOM 622 C C . GLN A 1 81 ? 3.754 6.585 1.775 1.00 84.44 81 GLN A C 1
ATOM 624 O O . GLN A 1 81 ? 4.012 5.769 2.661 1.00 84.44 81 GLN A O 1
ATOM 629 N N . PRO A 1 82 ? 4.273 6.440 0.543 1.00 84.56 82 PRO A N 1
ATOM 630 C CA . PRO A 1 82 ? 5.186 5.350 0.230 1.00 84.56 82 PRO A CA 1
ATOM 631 C C . PRO A 1 82 ? 6.504 5.522 0.996 1.00 84.56 82 PRO A C 1
ATOM 633 O O . PRO A 1 82 ? 7.159 6.564 0.921 1.00 84.56 82 PRO A O 1
ATOM 636 N N . PHE A 1 83 ? 6.915 4.481 1.719 1.00 83.75 83 PHE A N 1
ATOM 637 C CA . PHE A 1 83 ? 8.204 4.454 2.411 1.00 83.75 83 PHE A CA 1
ATOM 638 C C . PHE A 1 83 ? 9.341 4.091 1.425 1.00 83.75 83 PHE A C 1
ATOM 640 O O . PHE A 1 83 ? 9.054 3.549 0.349 1.00 83.75 83 PHE A O 1
ATOM 647 N N . PRO A 1 84 ? 10.629 4.378 1.727 1.00 81.00 84 PRO A N 1
ATOM 648 C CA . PRO A 1 84 ? 11.735 4.225 0.776 1.00 81.00 84 PRO A CA 1
ATOM 649 C C . PRO A 1 84 ? 11.826 2.868 0.077 1.00 81.00 84 PRO A C 1
ATOM 651 O O . PRO A 1 84 ? 12.255 2.797 -1.069 1.00 81.00 84 PRO A O 1
ATOM 654 N N . GLN A 1 85 ? 11.404 1.791 0.732 1.00 80.19 85 GLN A N 1
ATOM 655 C CA . GLN A 1 85 ? 11.453 0.439 0.185 1.00 80.19 85 GLN A CA 1
ATOM 656 C C . GLN A 1 85 ? 10.364 0.209 -0.865 1.00 80.19 85 GLN A C 1
ATOM 658 O O . GLN A 1 85 ? 10.638 -0.411 -1.889 1.00 80.19 85 GLN A O 1
ATOM 663 N N . LEU A 1 86 ? 9.165 0.770 -0.670 1.00 83.50 86 LEU A N 1
ATOM 664 C CA . LEU A 1 86 ? 8.111 0.751 -1.685 1.00 83.50 86 LEU A CA 1
ATOM 665 C C . LEU A 1 86 ? 8.487 1.635 -2.883 1.00 83.50 86 LEU A C 1
ATOM 667 O O . LEU A 1 86 ? 8.275 1.243 -4.026 1.00 83.50 86 LEU A O 1
ATOM 671 N N . LEU A 1 87 ? 9.123 2.787 -2.633 1.00 85.94 87 LEU A N 1
ATOM 672 C CA . LEU A 1 87 ? 9.678 3.641 -3.690 1.00 85.94 87 LEU A CA 1
ATOM 673 C C . LEU A 1 87 ? 10.774 2.920 -4.486 1.00 85.94 87 LEU A C 1
ATOM 675 O O . LEU A 1 87 ? 10.776 2.965 -5.714 1.00 85.94 87 LEU A O 1
ATOM 679 N N . PHE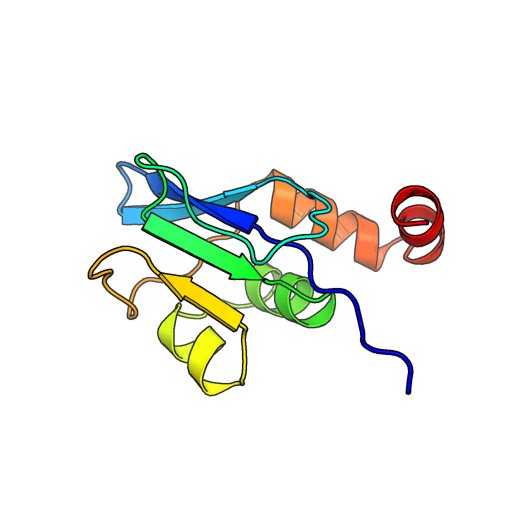 A 1 88 ? 11.681 2.224 -3.799 1.00 85.62 88 PHE A N 1
ATOM 680 C CA . PHE A 1 88 ? 12.716 1.415 -4.436 1.00 85.62 88 PHE A CA 1
ATOM 681 C C . PHE A 1 88 ? 12.108 0.308 -5.304 1.00 85.62 88 PHE A C 1
ATOM 683 O O . PHE A 1 88 ? 12.504 0.151 -6.459 1.00 85.62 88 PHE A O 1
ATOM 690 N N . LEU A 1 89 ? 11.107 -0.408 -4.781 1.00 83.25 89 LEU A N 1
ATOM 691 C CA . LEU A 1 89 ? 10.373 -1.428 -5.526 1.00 83.25 89 LEU A CA 1
ATOM 692 C C . LEU A 1 89 ? 9.6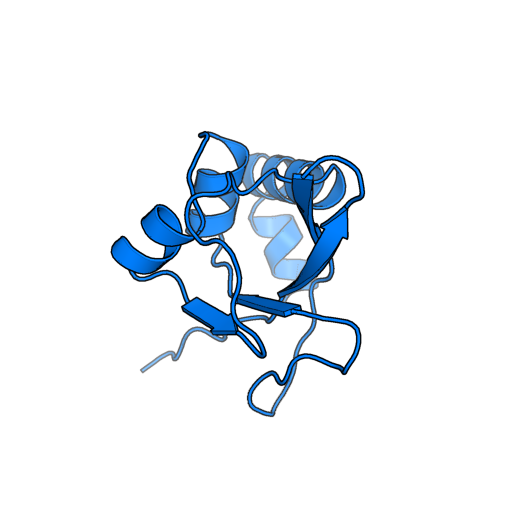91 -0.841 -6.770 1.00 83.25 89 LEU A C 1
ATOM 694 O O . LEU A 1 89 ? 9.815 -1.403 -7.856 1.00 83.25 89 LEU A O 1
ATOM 698 N N . ALA A 1 90 ? 9.029 0.310 -6.644 1.00 86.81 90 ALA A N 1
ATOM 699 C CA . ALA A 1 90 ? 8.395 0.995 -7.767 1.00 86.81 90 ALA A CA 1
ATOM 700 C C . ALA A 1 90 ? 9.406 1.386 -8.859 1.00 86.81 90 ALA A C 1
ATOM 702 O O . ALA A 1 90 ? 9.129 1.224 -10.047 1.00 86.81 90 ALA A O 1
ATOM 703 N N . GLU A 1 91 ? 10.589 1.869 -8.479 1.00 87.25 91 GLU A N 1
ATOM 704 C CA . GLU A 1 91 ? 11.658 2.186 -9.431 1.00 87.25 91 GLU A CA 1
ATOM 705 C C . GLU A 1 91 ? 12.237 0.936 -10.102 1.00 87.25 91 GLU A C 1
ATOM 707 O O . GLU A 1 91 ? 12.534 0.966 -11.298 1.00 87.25 91 GLU A O 1
ATOM 712 N N . LEU A 1 92 ? 12.357 -0.174 -9.372 1.00 83.44 92 LEU A N 1
ATOM 713 C CA . LEU A 1 92 ? 12.792 -1.447 -9.940 1.00 83.44 92 LEU A CA 1
ATOM 714 C C . LEU A 1 92 ? 11.775 -1.977 -10.961 1.00 83.44 92 LEU A C 1
ATOM 716 O O . LEU A 1 92 ? 12.157 -2.303 -12.084 1.00 83.44 92 LEU A O 1
ATOM 720 N N . LEU A 1 93 ? 10.482 -1.956 -10.615 1.00 81.06 93 LEU A N 1
ATOM 721 C CA . LEU A 1 93 ? 9.372 -2.355 -11.491 1.00 81.06 93 LEU A CA 1
ATOM 722 C C . LEU A 1 93 ? 9.334 -1.554 -12.800 1.00 81.06 93 LEU A C 1
ATOM 724 O O . LEU A 1 93 ? 9.039 -2.114 -13.854 1.00 81.06 93 LEU A O 1
ATOM 728 N N . LYS A 1 94 ? 9.649 -0.251 -12.750 1.00 83.25 94 LYS A N 1
ATOM 729 C CA . LYS A 1 94 ? 9.723 0.608 -13.946 1.00 83.25 94 LYS A CA 1
ATOM 730 C C . LYS A 1 94 ? 10.899 0.259 -14.856 1.00 83.25 94 LYS A C 1
ATOM 732 O O . LYS A 1 94 ? 10.781 0.400 -16.070 1.00 83.25 94 LYS A O 1
ATOM 737 N N . LYS A 1 95 ? 12.044 -0.113 -14.278 1.00 81.31 95 LYS A N 1
ATOM 738 C CA . LYS A 1 95 ? 13.294 -0.330 -15.022 1.00 81.31 95 LYS A CA 1
ATOM 739 C C . LYS A 1 95 ? 13.396 -1.730 -15.604 1.00 81.31 95 LYS A C 1
ATOM 741 O O . LYS A 1 95 ? 13.881 -1.868 -16.722 1.00 81.31 95 LYS A O 1
ATOM 746 N N . ASP A 1 96 ? 12.960 -2.740 -14.859 1.00 73.44 96 ASP A N 1
ATOM 747 C CA . ASP A 1 96 ? 13.073 -4.131 -15.279 1.00 73.44 96 ASP A CA 1
ATOM 748 C C . ASP A 1 96 ? 11.992 -5.006 -14.628 1.00 73.44 96 ASP A C 1
ATOM 750 O O . ASP A 1 96 ? 12.189 -5.656 -13.599 1.00 73.44 96 ASP A O 1
ATOM 754 N N . SER A 1 97 ? 10.816 -5.022 -15.257 1.00 67.44 97 SER A N 1
ATOM 755 C CA . SER A 1 97 ? 9.715 -5.907 -14.852 1.00 67.44 97 SER A CA 1
ATOM 756 C C . SER A 1 97 ? 10.061 -7.398 -14.981 1.00 67.44 97 SER A C 1
ATOM 758 O O . SER A 1 97 ? 9.481 -8.215 -14.266 1.00 67.44 97 SER A O 1
ATOM 760 N N . VAL A 1 98 ? 11.025 -7.759 -15.839 1.00 68.62 98 VAL A N 1
ATOM 761 C CA . VAL A 1 98 ? 11.457 -9.147 -16.061 1.00 68.62 98 VAL A CA 1
ATOM 762 C C . VAL A 1 98 ? 12.315 -9.628 -14.897 1.00 68.62 98 VAL A C 1
ATOM 764 O O . VAL A 1 98 ? 12.110 -10.738 -14.412 1.00 68.62 98 VAL A O 1
ATOM 767 N N . LEU A 1 99 ? 13.225 -8.785 -14.400 1.00 66.50 99 LEU A N 1
ATOM 768 C CA . LEU A 1 99 ? 14.031 -9.080 -13.215 1.00 66.50 99 LEU A CA 1
ATOM 769 C C . LEU A 1 99 ? 13.145 -9.404 -12.007 1.00 66.50 99 LEU A C 1
ATOM 771 O O . LEU A 1 99 ? 13.434 -10.326 -11.254 1.00 66.50 99 LEU A O 1
ATOM 775 N N . LEU A 1 100 ? 12.040 -8.679 -11.831 1.00 66.06 100 LEU A N 1
ATOM 776 C CA . LEU A 1 100 ? 11.159 -8.896 -10.687 1.00 66.06 100 LEU A CA 1
ATOM 777 C C . LEU A 1 100 ? 10.362 -10.201 -10.786 1.00 66.06 100 LEU A C 1
ATOM 779 O O . LEU A 1 100 ? 10.204 -10.897 -9.787 1.00 66.06 100 LEU A O 1
ATOM 783 N N . GLN A 1 101 ? 9.947 -10.584 -11.997 1.00 63.06 101 GLN A N 1
ATOM 784 C CA . GLN A 1 101 ? 9.332 -11.892 -12.245 1.00 63.06 101 GLN A CA 1
ATOM 785 C C . GLN A 1 101 ? 10.267 -13.067 -11.925 1.00 63.06 101 GLN A C 1
ATOM 787 O O . GLN A 1 101 ? 9.780 -14.165 -11.682 1.00 63.06 101 GLN A O 1
ATOM 792 N N . GLN A 1 102 ? 11.588 -12.870 -11.896 1.00 64.62 102 GLN A N 1
ATOM 793 C CA . GLN A 1 102 ? 12.531 -13.920 -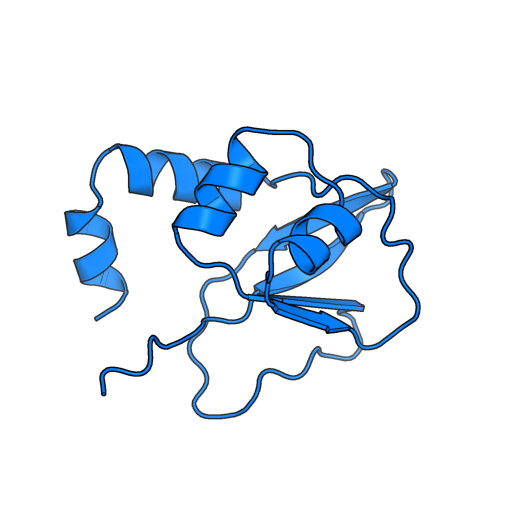11.488 1.00 64.62 102 GLN A CA 1
ATOM 794 C C . GLN A 1 102 ? 12.554 -14.157 -9.973 1.00 64.62 102 GLN A C 1
ATOM 796 O O . GLN A 1 102 ? 13.019 -15.207 -9.546 1.00 64.62 102 GLN A O 1
ATOM 801 N N . PHE A 1 103 ? 12.089 -13.196 -9.169 1.00 59.16 103 PHE A N 1
ATOM 802 C CA . PHE A 1 103 ? 12.052 -13.308 -7.706 1.00 59.16 103 PHE A CA 1
ATOM 803 C C . PHE A 1 103 ? 10.673 -13.692 -7.159 1.00 59.16 103 PHE A C 1
ATOM 805 O O . PHE A 1 103 ? 10.585 -14.114 -6.011 1.00 59.16 103 PHE A O 1
ATOM 812 N N . LEU A 1 104 ? 9.615 -13.510 -7.955 1.00 54.28 104 LEU A N 1
ATOM 813 C CA . LEU A 1 104 ? 8.233 -13.835 -7.584 1.00 54.28 104 LEU A CA 1
ATOM 814 C C . LEU A 1 104 ? 7.790 -15.242 -8.028 1.00 54.28 104 LEU A C 1
ATOM 816 O O . LEU A 1 104 ? 6.692 -15.649 -7.669 1.00 54.28 104 LEU A O 1
ATOM 820 N N . ASN A 1 105 ? 8.611 -15.955 -8.812 1.00 46.56 105 ASN A N 1
ATOM 821 C CA . ASN A 1 105 ? 8.356 -17.326 -9.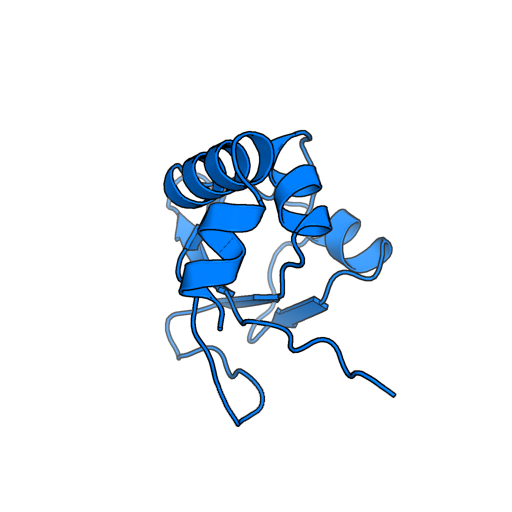282 1.00 46.56 105 ASN A CA 1
ATOM 822 C C . ASN A 1 105 ? 9.249 -18.346 -8.572 1.00 46.56 105 ASN A C 1
ATOM 824 O O . ASN A 1 105 ? 10.455 -18.048 -8.414 1.00 46.56 105 ASN A O 1
#

Foldseek 3Di:
DPDPAWFKWFWADDPVLATETDDGDDDPDDDDHDPRGQKIWTDDLVRLLDLLPDWDFQVRCVVVPTDMGGPDDDDRRGTHHYDVVSNVVNVCCVPCVPVVVVVVD

Radius of gyration: 13.66 Å; chains: 1; bounding box: 27×32×33 Å

Secondary structure (DSSP, 8-state):
-------EEEEEE-TTS-EEEE-----SS-----TT-SEEEE--HHHHHHHTTS--BHHHHHHTT-EEEESS---TTSB----HHHHHHHHHHHH-HHHHHHHH-

Sequence (105 aa):
KIENEVDPLLIIDSPDKTLSIMYIAHSENEPNPSSETKGLLLLSVSDISLICSKEITLNDYIKQGGMAILNEKMNKELILQPFPQLLFLAELLKKDSVLLQQFLN